Protein AF-A0A076HCC0-F1 (afdb_monomer_lite)

Secondary structure (DSSP, 8-state):
----THHHHHHHTTT-----TTS--PPPTT------S--GGGS-HHHHHHHHHH-HHHHHHSHHHHHHHHTT-TT--

Sequence (77 aa):
MNLSFPTIVLMLLACSSPVKADGISFRPDDAMVACRAILPQCFTRADWAELCRTDPSLLEAHPEACRLAMQADPENP

Structure (mmCIF, N/CA/C/O backbone):
data_AF-A0A076HCC0-F1
#
_entry.id   AF-A0A076HCC0-F1
#
loop_
_atom_site.group_PDB
_atom_site.id
_atom_site.type_symbol
_atom_site.label_atom_id
_atom_site.label_alt_id
_atom_site.label_comp_id
_atom_site.label_asym_id
_atom_site.label_entity_id
_atom_site.label_seq_id
_atom_site.pdbx_PDB_ins_code
_atom_site.Cartn_x
_atom_site.Cartn_y
_atom_site.Cartn_z
_atom_site.occupancy
_atom_site.B_iso_or_equiv
_atom_site.auth_seq_id
_atom_site.auth_comp_id
_atom_site.auth_asym_id
_atom_site.auth_atom_id
_atom_site.pdbx_PDB_model_num
ATOM 1 N N . MET A 1 1 ? -37.139 -32.227 19.832 1.00 38.91 1 MET A N 1
ATOM 2 C CA . MET A 1 1 ? -36.710 -30.813 19.838 1.00 38.91 1 MET A CA 1
ATOM 3 C C . MET A 1 1 ? -36.704 -30.306 18.406 1.00 38.91 1 MET A C 1
ATOM 5 O O . MET A 1 1 ? -36.006 -30.876 17.582 1.00 38.91 1 MET A O 1
ATOM 9 N N . ASN A 1 2 ? -37.551 -29.326 18.096 1.00 47.97 2 ASN A N 1
ATOM 10 C CA . ASN A 1 2 ? -37.761 -28.795 16.750 1.00 47.97 2 ASN A CA 1
ATOM 11 C C . ASN A 1 2 ? -36.949 -27.495 16.633 1.00 47.97 2 ASN A C 1
ATOM 13 O O . ASN A 1 2 ? -37.380 -26.453 17.120 1.00 47.97 2 ASN A O 1
ATOM 17 N N . LEU A 1 3 ? -35.726 -27.575 16.105 1.00 51.91 3 LEU A N 1
ATOM 18 C CA . LEU A 1 3 ? -34.906 -26.395 15.836 1.00 51.91 3 LEU A CA 1
ATOM 19 C C . LEU A 1 3 ? -35.200 -25.945 14.412 1.00 51.91 3 LEU A C 1
ATOM 21 O O . LEU A 1 3 ? -34.721 -26.516 13.437 1.00 51.91 3 LEU A O 1
ATOM 25 N N . SER A 1 4 ? -36.063 -24.937 14.340 1.00 52.25 4 SER A N 1
ATOM 26 C CA . SER A 1 4 ? -36.380 -24.185 13.139 1.00 52.25 4 SER A CA 1
ATOM 27 C C . SER A 1 4 ? -35.069 -23.763 12.462 1.00 52.25 4 SER A C 1
ATOM 29 O O . SER A 1 4 ? -34.267 -23.022 13.032 1.00 52.25 4 SER A O 1
ATOM 31 N N . PHE A 1 5 ? -34.861 -24.230 11.233 1.00 55.31 5 PHE A N 1
ATOM 32 C CA . PHE A 1 5 ? -33.695 -23.932 10.402 1.00 55.31 5 PHE A CA 1
ATOM 33 C C . PHE A 1 5 ? -33.563 -22.478 9.867 1.00 55.31 5 PHE A C 1
ATOM 35 O O . PHE A 1 5 ? -32.489 -22.187 9.338 1.00 55.31 5 PHE A O 1
ATOM 42 N N . PRO A 1 6 ? -34.527 -21.524 9.967 1.00 54.56 6 PRO A N 1
ATOM 43 C CA . PRO A 1 6 ? -34.361 -20.232 9.298 1.00 54.56 6 PRO A CA 1
ATOM 44 C C . PRO A 1 6 ? -33.478 -19.248 10.082 1.00 54.56 6 PRO A C 1
ATOM 46 O O . PRO A 1 6 ? -33.033 -18.253 9.519 1.00 54.56 6 PRO A O 1
ATOM 49 N N . THR A 1 7 ? -33.183 -19.507 11.361 1.00 54.03 7 THR A N 1
ATOM 50 C CA . THR A 1 7 ? -32.443 -18.552 12.207 1.00 54.03 7 THR A CA 1
ATOM 51 C C . THR A 1 7 ? -30.933 -18.574 11.959 1.00 54.03 7 THR A C 1
ATOM 53 O O . THR A 1 7 ? -30.273 -17.549 12.106 1.00 54.03 7 THR A O 1
ATOM 56 N N . ILE A 1 8 ? -30.371 -19.717 11.546 1.00 55.91 8 ILE A N 1
ATOM 57 C CA . ILE A 1 8 ? -28.922 -19.852 11.301 1.00 55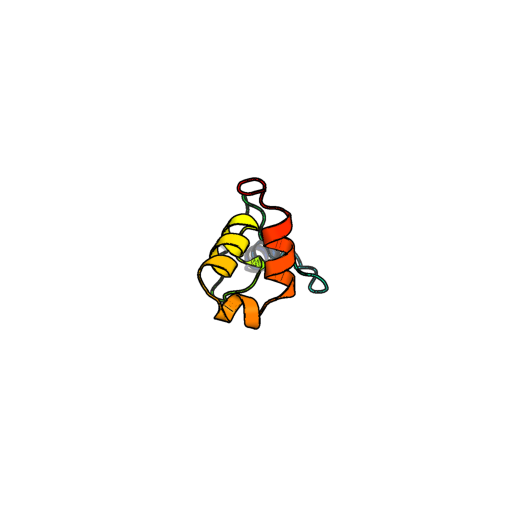.91 8 ILE A CA 1
ATOM 58 C C . ILE A 1 8 ? -28.512 -19.086 10.034 1.00 55.91 8 ILE A C 1
ATOM 60 O O . ILE A 1 8 ? -27.446 -18.476 9.992 1.00 55.91 8 ILE A O 1
ATOM 64 N N . VAL A 1 9 ? -29.386 -19.051 9.023 1.00 56.34 9 VAL A N 1
ATOM 65 C CA . VAL A 1 9 ? -29.116 -18.358 7.755 1.00 56.34 9 VAL A CA 1
ATOM 66 C C . VAL A 1 9 ? -29.036 -16.841 7.953 1.00 56.34 9 VAL A C 1
ATOM 68 O O . VAL A 1 9 ? -28.209 -16.194 7.318 1.00 56.34 9 VAL A O 1
ATOM 71 N N . LEU A 1 10 ? -29.814 -16.268 8.879 1.00 53.25 10 LEU A N 1
ATOM 72 C CA . LEU A 1 10 ? -29.804 -14.822 9.121 1.00 53.25 10 LEU A CA 1
ATOM 73 C C . LEU A 1 10 ? -28.500 -14.311 9.757 1.00 53.25 10 LEU A C 1
ATOM 75 O O . LEU A 1 10 ? -28.112 -13.177 9.491 1.00 53.25 10 LEU A O 1
ATOM 79 N N . MET A 1 11 ? -27.804 -15.122 10.567 1.00 54.38 11 MET A N 1
ATOM 80 C CA . MET A 1 11 ? -26.545 -14.688 11.195 1.00 54.38 11 MET A CA 1
ATOM 81 C C . MET A 1 11 ? -25.368 -14.651 10.211 1.00 54.38 11 MET A C 1
ATOM 83 O O . MET A 1 11 ? -24.462 -13.839 10.378 1.00 54.38 11 MET A O 1
ATOM 87 N N . LEU A 1 12 ? -25.386 -15.479 9.162 1.00 54.22 12 LEU A N 1
ATOM 88 C CA . LEU A 1 12 ? -24.296 -15.551 8.180 1.00 54.22 12 LEU A CA 1
ATOM 89 C C . LEU A 1 12 ? -24.222 -14.316 7.266 1.00 54.22 12 LEU A C 1
ATOM 91 O O . LEU A 1 12 ? -23.161 -14.038 6.714 1.00 54.22 12 LEU A O 1
ATOM 95 N N . LEU A 1 13 ? -25.310 -13.548 7.135 1.00 50.56 13 LEU A N 1
ATOM 96 C CA . LEU A 1 13 ? -25.335 -12.324 6.324 1.00 50.56 13 LEU A CA 1
ATOM 97 C C . LEU A 1 13 ? -24.840 -11.068 7.064 1.00 50.56 13 LEU A C 1
ATOM 99 O O . LEU A 1 13 ? -24.612 -10.045 6.424 1.00 50.56 13 LEU A O 1
ATOM 103 N N . ALA A 1 14 ? -24.643 -11.117 8.385 1.00 50.16 14 ALA A N 1
ATOM 104 C CA . ALA A 1 14 ? -24.276 -9.932 9.169 1.00 50.16 14 ALA A CA 1
ATOM 105 C C . ALA A 1 14 ? -22.787 -9.537 9.065 1.00 50.16 14 ALA A C 1
ATOM 107 O O . ALA A 1 14 ? -22.424 -8.439 9.475 1.00 50.16 14 ALA A O 1
ATOM 108 N N . CYS A 1 15 ? -21.925 -10.392 8.501 1.00 51.34 15 CYS A N 1
ATOM 109 C CA . CYS A 1 15 ? -20.491 -10.105 8.335 1.00 51.34 15 CYS A CA 1
ATOM 110 C C . CYS A 1 15 ? -20.094 -9.731 6.900 1.00 51.34 15 CYS A C 1
ATOM 112 O O . CYS A 1 15 ? -18.915 -9.532 6.617 1.00 51.34 15 CYS A O 1
ATOM 114 N N . SER A 1 16 ? -21.051 -9.636 5.976 1.00 51.94 16 SER A N 1
ATOM 115 C CA . SER A 1 16 ? -20.787 -9.244 4.591 1.00 51.94 16 SER A CA 1
ATOM 116 C C . SER A 1 16 ? -20.972 -7.738 4.433 1.00 51.94 16 SER A C 1
ATOM 118 O O . SER A 1 16 ? -21.940 -7.287 3.825 1.00 51.94 16 SER A O 1
ATOM 120 N N . SER A 1 17 ? -20.062 -6.942 5.003 1.00 54.00 17 SER A N 1
ATOM 121 C CA . SER A 1 17 ? -20.002 -5.513 4.682 1.00 54.00 17 SER A CA 1
ATOM 122 C C . SER A 1 17 ? -19.895 -5.372 3.159 1.00 54.00 17 SER A C 1
ATOM 124 O O . SER A 1 17 ? -18.973 -5.952 2.577 1.00 54.00 17 SER A O 1
ATOM 126 N N . PRO A 1 18 ? -20.812 -4.652 2.485 1.00 46.91 18 PRO A N 1
ATOM 127 C CA . PRO A 1 18 ? -20.684 -4.412 1.060 1.00 46.91 18 PRO A CA 1
ATOM 128 C C . PRO A 1 18 ? -19.418 -3.581 0.850 1.00 46.91 18 PRO A C 1
ATOM 130 O O . PRO A 1 18 ? -19.380 -2.392 1.169 1.00 46.91 18 PRO A O 1
ATOM 133 N N . VAL A 1 19 ? -18.356 -4.219 0.352 1.00 55.00 19 VAL A N 1
ATOM 134 C CA . VAL A 1 19 ? -17.178 -3.502 -0.125 1.00 55.00 19 VAL A CA 1
ATOM 135 C C . VAL A 1 19 ? -17.656 -2.615 -1.268 1.00 55.00 19 VAL A C 1
ATOM 137 O O . VAL A 1 19 ? -18.143 -3.089 -2.294 1.00 55.00 19 VAL A O 1
ATOM 140 N N . LYS A 1 20 ? -17.626 -1.302 -1.045 1.00 47.53 20 LYS A N 1
ATOM 141 C CA . LYS A 1 20 ? -18.000 -0.311 -2.048 1.00 47.53 20 LYS A CA 1
ATOM 142 C C . LYS A 1 20 ? -16.932 -0.366 -3.143 1.00 47.53 20 LYS A C 1
ATOM 144 O O . LYS A 1 20 ? -15.880 0.249 -3.016 1.00 47.53 20 LYS A O 1
ATOM 149 N N . ALA A 1 21 ? -17.185 -1.168 -4.171 1.00 52.41 21 ALA A N 1
ATOM 150 C CA . ALA A 1 21 ? -16.239 -1.534 -5.225 1.00 52.41 21 ALA A CA 1
ATOM 151 C C . ALA A 1 21 ? -16.039 -0.434 -6.287 1.00 52.41 21 ALA A C 1
ATOM 153 O O . ALA A 1 21 ? -15.910 -0.740 -7.466 1.00 52.41 21 ALA A O 1
ATOM 154 N N . ASP A 1 22 ? -16.020 0.836 -5.876 1.00 57.44 22 ASP A N 1
ATOM 155 C CA . ASP A 1 22 ? -15.822 1.977 -6.787 1.00 57.44 22 ASP A CA 1
ATOM 156 C C . ASP A 1 22 ? -14.513 2.741 -6.504 1.00 57.44 22 ASP A C 1
ATOM 158 O O . ASP A 1 22 ? -14.229 3.771 -7.103 1.00 57.44 22 ASP A O 1
ATOM 162 N N . GLY A 1 23 ? -13.679 2.240 -5.587 1.00 72.56 23 GLY A N 1
ATOM 163 C CA . GLY A 1 23 ? -12.388 2.844 -5.267 1.00 72.56 23 GLY A CA 1
ATOM 164 C C . GLY A 1 23 ? -11.427 1.868 -4.598 1.00 72.56 23 GLY A C 1
ATOM 165 O O . GLY A 1 23 ? -11.838 0.852 -4.037 1.00 72.56 23 GLY A O 1
ATOM 166 N N . ILE A 1 24 ? -10.131 2.185 -4.656 1.00 84.94 24 ILE A N 1
ATOM 167 C CA . ILE A 1 24 ? -9.097 1.437 -3.935 1.00 84.94 24 ILE A CA 1
ATOM 168 C C . ILE A 1 24 ? -9.335 1.626 -2.441 1.00 84.94 24 ILE A C 1
ATOM 170 O O . ILE A 1 24 ? -9.300 2.742 -1.920 1.00 84.94 24 ILE A O 1
ATOM 174 N N . SER A 1 25 ? -9.582 0.517 -1.758 1.00 86.19 25 SER A N 1
ATOM 175 C CA . SER A 1 25 ? -9.770 0.469 -0.317 1.00 86.19 25 SER A CA 1
ATOM 176 C C . SER A 1 25 ? -8.798 -0.544 0.261 1.00 86.19 25 SER A C 1
ATOM 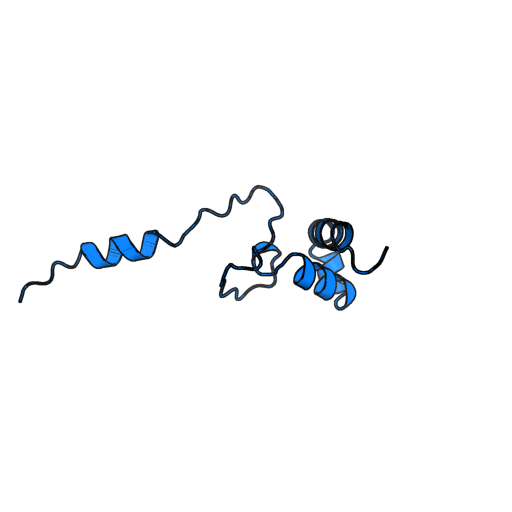178 O O . SER A 1 25 ? -8.588 -1.602 -0.328 1.00 86.19 25 SER A O 1
ATOM 180 N N . PHE A 1 26 ? -8.201 -0.196 1.394 1.00 89.12 26 PHE A N 1
ATOM 181 C CA . PHE A 1 26 ? -7.310 -1.073 2.141 1.00 89.12 26 PHE A CA 1
ATOM 182 C C . PHE A 1 26 ? -8.062 -1.662 3.322 1.00 89.12 26 PHE A C 1
ATOM 184 O O . PHE A 1 26 ? -9.019 -1.066 3.828 1.00 89.12 26 PHE A O 1
ATOM 191 N N . ARG A 1 27 ? -7.607 -2.823 3.777 1.00 88.94 27 ARG A N 1
ATOM 192 C CA . ARG A 1 27 ? -8.114 -3.421 5.002 1.00 88.94 27 ARG A CA 1
ATOM 193 C C . ARG A 1 27 ? -7.790 -2.499 6.190 1.00 88.94 27 ARG A C 1
ATOM 195 O O . ARG A 1 27 ? -6.647 -2.054 6.300 1.00 88.94 27 ARG A O 1
ATOM 202 N N . PRO A 1 28 ? -8.748 -2.231 7.088 1.00 84.50 28 PRO A N 1
ATOM 203 C CA . PRO A 1 28 ? -8.448 -1.656 8.396 1.00 84.50 28 PRO A CA 1
ATOM 204 C C . PRO A 1 28 ? -7.503 -2.566 9.194 1.00 84.50 28 PRO A C 1
ATOM 206 O O . PRO A 1 28 ? -7.541 -3.791 9.038 1.00 84.50 28 PRO A O 1
ATOM 209 N N . ASP A 1 29 ? -6.679 -1.991 10.065 1.00 81.31 29 ASP A N 1
ATOM 210 C CA . ASP A 1 29 ? -5.708 -2.744 10.871 1.00 81.31 29 ASP A CA 1
ATOM 211 C C . ASP A 1 29 ? -6.365 -3.749 11.835 1.00 81.31 29 ASP A C 1
ATOM 213 O O . ASP A 1 29 ? -5.814 -4.817 12.096 1.00 81.31 29 ASP A O 1
ATOM 217 N N . ASP A 1 30 ? -7.573 -3.449 12.316 1.00 79.62 30 ASP A N 1
ATOM 218 C CA . ASP A 1 30 ? -8.355 -4.265 13.251 1.00 79.62 30 ASP A CA 1
ATOM 219 C C . ASP A 1 30 ? -9.272 -5.296 12.567 1.00 79.62 30 ASP A C 1
ATOM 221 O O . ASP A 1 30 ? -9.918 -6.110 13.235 1.00 79.62 30 ASP A O 1
ATOM 225 N N . ALA A 1 31 ? -9.325 -5.309 11.233 1.00 76.75 31 ALA A N 1
ATOM 226 C CA . ALA A 1 31 ? -10.177 -6.228 10.493 1.00 76.75 31 ALA A CA 1
ATOM 227 C C . ALA A 1 31 ? -9.465 -7.560 10.201 1.00 76.75 31 ALA A C 1
ATOM 229 O O . ALA A 1 31 ? -8.452 -7.621 9.503 1.00 76.75 31 ALA A O 1
ATOM 230 N N . MET A 1 32 ? -10.057 -8.664 10.663 1.00 68.88 32 MET A N 1
ATOM 231 C CA . MET A 1 32 ? -9.631 -10.016 10.295 1.00 68.88 32 MET A CA 1
ATOM 232 C C . MET A 1 32 ? -10.305 -10.446 8.989 1.00 68.88 32 MET A C 1
ATOM 234 O O . MET A 1 32 ? -11.475 -10.826 8.978 1.00 68.88 32 MET A O 1
ATOM 238 N N . VAL A 1 33 ? -9.559 -10.413 7.883 1.00 69.69 33 VAL A N 1
ATOM 239 C CA . VAL A 1 33 ? -10.049 -10.847 6.565 1.00 69.69 33 VAL A CA 1
ATOM 240 C C . VAL A 1 33 ? -9.219 -12.027 6.066 1.00 69.69 33 VAL A C 1
ATOM 242 O O . VAL A 1 33 ? -8.016 -11.909 5.852 1.00 69.69 33 VAL A O 1
ATOM 245 N N . ALA A 1 34 ? -9.868 -13.170 5.840 1.00 68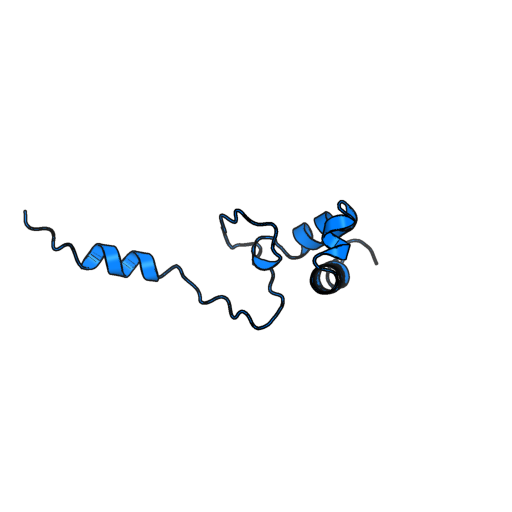.25 34 ALA A N 1
ATOM 246 C CA . ALA A 1 34 ? -9.253 -14.325 5.191 1.00 68.25 34 ALA A CA 1
ATOM 247 C C . ALA A 1 34 ? -9.314 -14.158 3.664 1.00 68.25 34 ALA A C 1
ATOM 249 O O . ALA A 1 34 ? -10.201 -14.693 2.997 1.00 68.25 34 ALA A O 1
ATOM 250 N N . CYS A 1 35 ? -8.386 -13.388 3.103 1.00 75.81 35 CYS A N 1
ATOM 251 C CA . CYS A 1 35 ? -8.272 -13.245 1.656 1.00 75.81 35 CYS A CA 1
ATOM 252 C C . CYS A 1 35 ? -7.406 -14.342 1.034 1.00 75.81 35 CYS A C 1
ATOM 254 O O . CYS A 1 35 ? -6.351 -14.689 1.553 1.00 75.81 35 CYS A O 1
ATOM 256 N N . ARG A 1 36 ? -7.844 -14.854 -0.122 1.00 68.75 36 ARG A N 1
ATOM 257 C CA . ARG A 1 36 ? -7.079 -15.811 -0.945 1.00 68.75 36 ARG A CA 1
ATOM 258 C C . ARG A 1 36 ? -6.431 -15.182 -2.180 1.00 68.75 36 ARG A C 1
ATOM 260 O O . ARG A 1 36 ? -5.683 -15.860 -2.872 1.00 68.75 36 ARG A O 1
ATOM 267 N N . ALA A 1 37 ? -6.745 -13.923 -2.470 1.00 76.88 37 ALA A N 1
ATOM 268 C CA . ALA A 1 37 ? -6.230 -13.185 -3.616 1.00 76.88 37 ALA A CA 1
ATOM 269 C C . ALA A 1 37 ? -5.359 -12.016 -3.144 1.00 76.88 37 ALA A C 1
ATOM 271 O O . ALA A 1 37 ? -5.635 -11.426 -2.097 1.00 76.88 37 ALA A O 1
ATOM 272 N N . ILE A 1 38 ? -4.339 -11.674 -3.934 1.00 83.25 38 ILE A N 1
ATOM 273 C CA . ILE A 1 38 ? -3.516 -10.486 -3.705 1.00 83.25 38 ILE A CA 1
ATOM 274 C C . ILE A 1 38 ? -4.285 -9.282 -4.255 1.00 83.25 38 ILE A C 1
ATOM 276 O O . ILE A 1 38 ? -4.232 -8.995 -5.444 1.00 83.25 38 ILE A O 1
ATOM 280 N N . LEU A 1 39 ? -5.076 -8.636 -3.398 1.00 87.94 39 LEU A N 1
ATOM 281 C CA . LEU A 1 39 ? -5.865 -7.450 -3.736 1.00 87.94 39 LEU A CA 1
ATOM 282 C C . LEU A 1 39 ? -5.758 -6.407 -2.611 1.00 87.94 39 LEU A C 1
ATOM 284 O O . LEU A 1 39 ? -5.688 -6.810 -1.449 1.00 87.94 39 LEU A O 1
ATOM 288 N N . PRO A 1 40 ? -5.810 -5.094 -2.903 1.00 87.19 40 PRO A N 1
ATOM 289 C CA . PRO A 1 40 ? -5.583 -4.045 -1.901 1.00 87.19 40 PRO A CA 1
ATOM 290 C C . PRO A 1 40 ? -6.457 -4.164 -0.645 1.00 87.19 40 PRO A C 1
ATOM 292 O O . PRO A 1 40 ? -5.972 -3.991 0.469 1.00 87.19 40 PRO A O 1
ATOM 295 N N . GLN A 1 41 ? -7.726 -4.554 -0.795 1.00 87.81 41 GLN A N 1
ATOM 296 C CA . GLN A 1 41 ? -8.684 -4.689 0.313 1.00 87.81 41 GLN A CA 1
ATOM 297 C C . GLN A 1 41 ? -8.356 -5.809 1.309 1.00 87.81 41 GLN A C 1
ATOM 299 O O . GLN A 1 41 ? -9.007 -5.939 2.343 1.00 87.81 41 GLN A O 1
ATOM 304 N N . CYS A 1 42 ? -7.385 -6.653 0.975 1.00 87.88 42 CYS A N 1
ATOM 305 C CA . CYS A 1 42 ? -6.973 -7.789 1.783 1.00 87.88 42 CYS A CA 1
ATOM 306 C C . CYS A 1 42 ? -5.816 -7.465 2.723 1.00 87.88 42 CYS A C 1
ATOM 308 O O . CYS A 1 42 ? -5.581 -8.205 3.680 1.00 87.88 42 CYS A O 1
ATOM 310 N N . PHE A 1 43 ? -5.118 -6.367 2.461 1.00 89.88 43 PHE A N 1
ATOM 311 C CA . PHE A 1 43 ? -3.925 -5.951 3.178 1.00 89.88 43 PHE A CA 1
ATOM 312 C C . PHE A 1 43 ? -4.189 -4.634 3.884 1.00 89.88 43 PHE A C 1
ATOM 314 O O . PHE A 1 43 ? -4.998 -3.823 3.422 1.0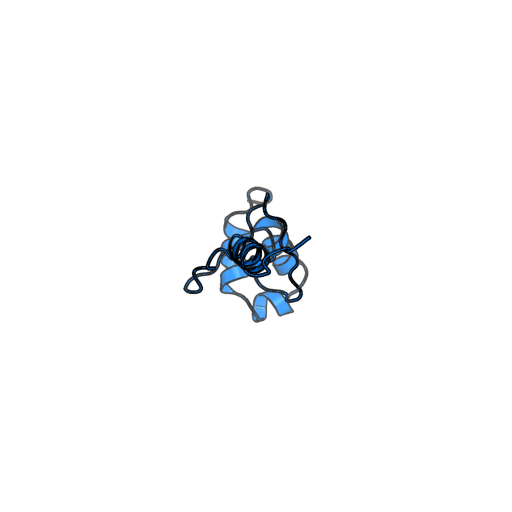0 89.88 43 PHE A O 1
ATOM 321 N N . THR A 1 44 ? -3.497 -4.417 5.002 1.00 91.00 44 THR A N 1
ATOM 322 C CA . THR A 1 44 ? -3.419 -3.066 5.552 1.00 91.00 44 THR A CA 1
ATOM 323 C C . THR A 1 44 ? -2.724 -2.167 4.539 1.00 91.00 44 THR A C 1
ATOM 325 O O . THR A 1 44 ? -2.042 -2.628 3.616 1.00 91.00 44 THR A O 1
ATOM 328 N N . ARG A 1 45 ? -2.891 -0.857 4.697 1.00 91.44 45 ARG A N 1
ATOM 329 C CA . ARG A 1 45 ? -2.204 0.083 3.817 1.00 91.44 45 ARG A CA 1
ATOM 330 C C . ARG A 1 45 ? -0.678 -0.074 3.908 1.00 91.44 45 ARG A C 1
ATOM 332 O O . ARG A 1 45 ? -0.022 -0.040 2.872 1.00 91.44 45 ARG A O 1
ATOM 339 N N . ALA A 1 46 ? -0.145 -0.267 5.115 1.00 91.62 46 ALA A N 1
ATOM 340 C CA . ALA A 1 46 ? 1.287 -0.443 5.353 1.00 91.62 46 ALA A CA 1
ATOM 341 C C . ALA A 1 46 ? 1.812 -1.741 4.721 1.00 91.62 46 ALA A C 1
ATOM 343 O O . ALA A 1 46 ? 2.779 -1.706 3.964 1.00 91.62 46 ALA A O 1
ATOM 344 N N . ASP A 1 47 ? 1.114 -2.862 4.931 1.00 91.12 47 ASP A N 1
ATOM 345 C CA . ASP A 1 47 ? 1.504 -4.147 4.338 1.00 91.12 47 ASP A CA 1
ATOM 346 C C . ASP A 1 47 ? 1.467 -4.091 2.804 1.00 91.12 47 ASP A C 1
ATOM 348 O O . ASP A 1 47 ? 2.335 -4.648 2.132 1.00 91.12 47 ASP A O 1
ATOM 352 N N . TRP A 1 48 ? 0.472 -3.399 2.231 1.00 93.19 48 TRP A N 1
ATOM 353 C CA . TRP A 1 48 ? 0.391 -3.211 0.783 1.00 93.19 48 TRP A CA 1
ATOM 354 C C . TRP A 1 48 ? 1.537 -2.342 0.256 1.00 93.19 48 TRP A C 1
ATOM 356 O O . TRP A 1 48 ? 2.110 -2.662 -0.783 1.00 93.19 48 TRP A O 1
ATOM 366 N N . ALA A 1 49 ? 1.897 -1.265 0.966 1.00 93.56 49 ALA A N 1
ATOM 367 C CA . ALA A 1 49 ? 3.036 -0.422 0.604 1.00 93.56 49 ALA A CA 1
ATOM 368 C C . ALA A 1 49 ? 4.342 -1.227 0.591 1.00 93.56 49 ALA A C 1
ATOM 370 O O . ALA A 1 49 ? 5.111 -1.128 -0.364 1.00 93.56 49 ALA A O 1
ATOM 371 N N . GLU A 1 50 ? 4.558 -2.068 1.603 1.00 93.25 50 GLU A N 1
ATOM 372 C CA . GLU A 1 50 ? 5.744 -2.916 1.689 1.00 93.25 50 GLU A CA 1
ATOM 373 C C . GLU A 1 50 ? 5.792 -3.970 0.578 1.00 93.25 50 GLU A C 1
ATOM 375 O O . GLU A 1 50 ? 6.829 -4.176 -0.061 1.00 93.25 50 GLU A O 1
ATOM 380 N N . LEU A 1 51 ? 4.647 -4.584 0.270 1.00 91.94 51 LEU A N 1
ATOM 381 C CA . LEU A 1 51 ? 4.556 -5.550 -0.819 1.00 91.94 51 LEU A CA 1
ATOM 382 C C . LEU A 1 51 ? 4.861 -4.895 -2.176 1.00 91.94 51 LEU A C 1
ATOM 384 O O . LEU A 1 51 ? 5.588 -5.472 -2.979 1.00 91.94 51 LEU A O 1
ATOM 388 N N . CYS A 1 52 ? 4.395 -3.663 -2.400 1.00 93.69 52 CYS A N 1
ATOM 389 C CA . CYS A 1 52 ? 4.720 -2.891 -3.602 1.00 93.69 52 CYS A CA 1
ATOM 390 C C . CYS A 1 52 ? 6.213 -2.545 -3.731 1.00 93.69 52 CYS A C 1
ATOM 392 O O . CYS A 1 52 ? 6.700 -2.405 -4.852 1.00 93.69 52 CYS A O 1
ATOM 394 N N . ARG A 1 53 ? 6.948 -2.392 -2.618 1.00 92.88 53 ARG A N 1
ATOM 395 C CA . ARG A 1 53 ? 8.409 -2.174 -2.646 1.00 92.88 53 ARG A CA 1
ATOM 396 C C . ARG A 1 53 ? 9.171 -3.452 -2.967 1.00 92.88 53 ARG A C 1
ATOM 398 O O . ARG A 1 53 ? 10.195 -3.400 -3.644 1.00 92.88 53 ARG A O 1
ATOM 405 N N . THR A 1 54 ? 8.678 -4.578 -2.460 1.00 93.06 54 THR A N 1
ATOM 406 C CA . THR A 1 54 ? 9.369 -5.868 -2.547 1.00 93.06 54 THR A CA 1
ATOM 407 C C . THR A 1 54 ? 9.068 -6.614 -3.850 1.00 93.06 54 THR A C 1
ATOM 409 O O . THR A 1 54 ? 9.939 -7.321 -4.355 1.00 93.06 54 THR A O 1
ATOM 412 N N . ASP A 1 55 ? 7.869 -6.450 -4.419 1.00 92.44 55 ASP A N 1
ATOM 413 C CA . ASP A 1 55 ? 7.434 -7.137 -5.639 1.00 92.44 55 ASP A CA 1
ATOM 414 C C . ASP A 1 55 ? 7.103 -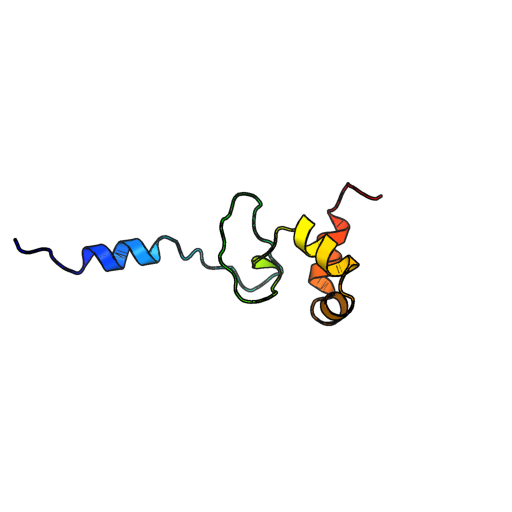6.145 -6.778 1.00 92.44 55 ASP A C 1
ATOM 416 O O . ASP A 1 55 ? 6.002 -5.582 -6.825 1.00 92.44 55 ASP A O 1
ATOM 420 N N . PRO A 1 56 ? 8.017 -5.958 -7.753 1.00 90.62 56 PRO A N 1
ATOM 421 C CA . PRO A 1 56 ? 7.785 -5.097 -8.913 1.00 90.62 56 PRO A CA 1
ATOM 422 C C . PRO A 1 56 ? 6.578 -5.508 -9.763 1.00 90.62 56 PRO A C 1
ATOM 424 O O . PRO A 1 56 ? 5.936 -4.647 -10.362 1.00 90.62 56 PRO A O 1
ATOM 427 N N . SER A 1 57 ? 6.231 -6.800 -9.801 1.00 92.12 57 SER A N 1
ATOM 428 C CA . SER A 1 57 ? 5.079 -7.271 -10.581 1.00 92.12 57 SER A CA 1
ATOM 429 C C . SER A 1 57 ? 3.757 -6.773 -9.993 1.00 92.12 57 SER A C 1
ATOM 431 O O . SER A 1 57 ? 2.796 -6.517 -10.722 1.00 92.12 57 SER A O 1
ATOM 433 N N . LEU A 1 58 ? 3.721 -6.545 -8.675 1.00 91.25 58 LEU A N 1
ATOM 434 C CA . LEU A 1 58 ? 2.564 -5.964 -8.013 1.00 91.25 58 LEU A CA 1
ATOM 435 C C . LEU A 1 58 ? 2.412 -4.477 -8.332 1.00 91.25 58 LEU A C 1
ATOM 437 O O . LEU A 1 58 ? 1.290 -3.998 -8.505 1.00 91.25 58 LEU A O 1
ATOM 441 N N . LEU A 1 59 ? 3.531 -3.760 -8.454 1.00 91.06 59 LEU A N 1
ATOM 442 C CA . LEU A 1 59 ? 3.536 -2.363 -8.881 1.00 91.06 59 LEU A CA 1
ATOM 443 C C . LEU A 1 59 ? 2.976 -2.215 -10.302 1.00 91.06 59 LEU A C 1
ATOM 445 O O . LEU A 1 59 ? 2.209 -1.290 -10.561 1.00 91.06 59 LEU A O 1
ATOM 449 N N . GLU A 1 60 ? 3.309 -3.141 -11.202 1.00 91.31 60 GLU A N 1
ATOM 450 C CA . GLU A 1 60 ? 2.765 -3.176 -12.565 1.00 91.31 60 GLU A CA 1
ATOM 451 C C . GLU A 1 60 ? 1.275 -3.549 -12.590 1.00 91.31 60 GLU A C 1
ATOM 453 O O . GLU A 1 60 ? 0.496 -2.946 -13.330 1.00 91.31 60 GLU A O 1
ATOM 458 N N . ALA A 1 61 ? 0.858 -4.515 -11.765 1.00 90.88 61 ALA A N 1
ATOM 459 C CA . ALA A 1 61 ? -0.527 -4.981 -11.708 1.00 90.88 61 ALA A CA 1
ATOM 460 C C . ALA A 1 61 ? -1.478 -3.988 -11.012 1.00 90.88 61 ALA A C 1
ATOM 462 O O . ALA A 1 61 ? -2.654 -3.888 -11.374 1.00 90.88 61 ALA A O 1
ATOM 463 N N . HIS A 1 62 ? -0.986 -3.249 -10.013 1.00 93.25 62 HIS A N 1
ATOM 464 C CA . HIS A 1 62 ? -1.782 -2.354 -9.170 1.00 93.25 62 HIS A CA 1
ATOM 465 C C . HIS A 1 62 ? -1.095 -0.997 -8.912 1.00 93.25 62 HIS A C 1
ATOM 467 O O . HIS A 1 62 ? -0.947 -0.587 -7.752 1.00 93.25 62 HIS A O 1
ATOM 473 N N . PRO A 1 63 ? -0.736 -0.239 -9.966 1.00 93.00 63 PRO A N 1
ATOM 474 C CA . PRO A 1 63 ? 0.099 0.958 -9.842 1.00 93.00 63 PRO A CA 1
ATOM 475 C C . PRO A 1 63 ? -0.536 2.036 -8.961 1.00 93.00 63 PRO A C 1
ATOM 477 O O . PRO A 1 63 ? 0.122 2.629 -8.106 1.00 93.00 63 PRO A O 1
ATOM 480 N N . GLU A 1 64 ? -1.842 2.255 -9.110 1.00 93.19 64 GLU A N 1
ATOM 481 C CA . GLU A 1 64 ? -2.556 3.276 -8.345 1.00 93.19 64 GLU A CA 1
ATOM 482 C C . GLU A 1 64 ? -2.703 2.897 -6.863 1.00 93.19 64 GLU A C 1
ATOM 484 O O . GLU A 1 64 ? -2.587 3.753 -5.985 1.00 93.19 64 GLU A O 1
ATOM 489 N N . ALA A 1 65 ? -2.891 1.609 -6.555 1.00 92.94 65 ALA A N 1
ATOM 490 C CA . ALA A 1 65 ? -2.980 1.154 -5.170 1.00 92.94 65 ALA A CA 1
ATOM 491 C C . ALA A 1 65 ? -1.627 1.262 -4.464 1.00 92.94 65 ALA A C 1
ATOM 493 O O . ALA A 1 65 ? -1.566 1.732 -3.329 1.00 92.94 65 ALA A O 1
ATOM 494 N N . CYS A 1 66 ? -0.542 0.913 -5.156 1.00 94.12 66 CYS A N 1
ATOM 495 C CA . CYS A 1 66 ? 0.808 1.112 -4.647 1.00 94.12 66 CYS A CA 1
ATOM 496 C C . CYS A 1 66 ? 1.114 2.592 -4.397 1.00 94.12 66 CYS A C 1
ATOM 498 O O . CYS A 1 66 ? 1.607 2.944 -3.325 1.00 94.12 66 CYS A O 1
ATOM 500 N N . ARG A 1 67 ? 0.750 3.481 -5.331 1.00 93.56 67 ARG A N 1
ATOM 501 C CA . ARG A 1 67 ? 0.920 4.931 -5.162 1.00 93.56 67 ARG A CA 1
ATOM 502 C C . ARG A 1 67 ? 0.201 5.447 -3.912 1.00 93.56 67 ARG A C 1
ATOM 504 O O . ARG A 1 67 ? 0.799 6.168 -3.118 1.00 93.56 67 ARG A O 1
ATOM 511 N N . LEU A 1 68 ? -1.066 5.075 -3.724 1.00 92.81 68 LEU A N 1
ATOM 512 C CA . LEU A 1 68 ? -1.869 5.504 -2.571 1.00 92.81 68 LEU A CA 1
ATOM 513 C C . LEU A 1 68 ? -1.373 4.931 -1.237 1.00 92.81 68 LEU A C 1
ATOM 515 O O . LEU A 1 68 ? -1.512 5.585 -0.200 1.00 92.81 68 LEU A O 1
ATOM 519 N N . ALA A 1 69 ? -0.830 3.714 -1.258 1.00 92.75 69 ALA A N 1
ATOM 520 C CA . ALA A 1 69 ? -0.283 3.071 -0.074 1.00 92.75 69 ALA A CA 1
ATOM 521 C C . ALA A 1 69 ? 1.028 3.737 0.366 1.00 92.75 69 ALA A C 1
ATOM 523 O O . ALA A 1 69 ? 1.139 4.153 1.516 1.00 92.75 69 ALA A O 1
ATOM 524 N N . MET A 1 70 ? 1.966 3.935 -0.566 1.00 90.62 70 MET A N 1
ATOM 525 C CA . MET A 1 70 ? 3.279 4.523 -0.276 1.00 90.62 70 MET A CA 1
ATOM 526 C C . MET 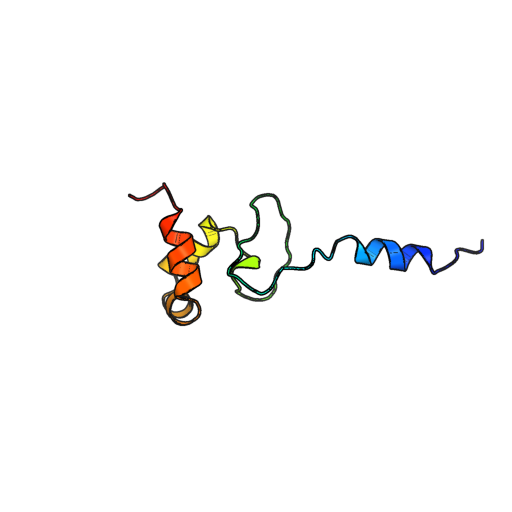A 1 70 ? 3.210 6.005 0.123 1.00 90.62 70 MET A C 1
ATOM 528 O O . MET A 1 70 ? 4.028 6.454 0.911 1.00 90.62 70 MET A O 1
ATOM 532 N N . GLN A 1 71 ? 2.230 6.770 -0.371 1.00 87.31 71 GLN A N 1
ATOM 533 C CA . GLN A 1 71 ? 2.062 8.188 -0.005 1.00 87.31 71 GLN A CA 1
ATOM 534 C C . GLN A 1 71 ? 1.644 8.423 1.450 1.00 87.31 71 GLN A C 1
ATOM 536 O O . GLN A 1 71 ? 1.742 9.546 1.939 1.00 87.31 71 GLN A O 1
ATOM 541 N N . ALA A 1 72 ? 1.108 7.403 2.113 1.00 70.69 72 ALA A N 1
ATOM 542 C CA . ALA A 1 72 ? 0.592 7.514 3.471 1.00 70.69 72 ALA A CA 1
ATOM 543 C C . ALA A 1 72 ? 1.476 6.802 4.498 1.00 70.69 72 ALA A C 1
ATOM 545 O O . ALA A 1 72 ? 1.063 6.702 5.649 1.00 70.69 72 ALA A O 1
ATOM 546 N N . ASP A 1 73 ? 2.638 6.291 4.086 1.00 63.38 73 ASP A N 1
ATOM 547 C CA . ASP A 1 73 ? 3.605 5.678 4.985 1.00 63.38 73 ASP A CA 1
ATOM 548 C C . ASP A 1 73 ? 4.518 6.769 5.582 1.00 63.38 73 ASP A C 1
ATOM 550 O O . ASP A 1 73 ? 5.291 7.382 4.845 1.00 63.38 73 ASP A O 1
ATOM 554 N N . PRO A 1 74 ? 4.418 7.072 6.890 1.00 55.19 74 PRO A N 1
ATOM 555 C CA . PRO A 1 74 ? 5.258 8.070 7.540 1.00 55.19 74 PRO A CA 1
ATOM 556 C C . PRO A 1 74 ? 6.663 7.552 7.900 1.00 55.19 74 PRO A C 1
ATOM 558 O O . PRO A 1 74 ? 7.452 8.332 8.433 1.00 55.19 74 PRO A O 1
ATOM 561 N N . GLU A 1 75 ? 6.993 6.273 7.659 1.00 57.88 75 GLU A N 1
ATOM 562 C CA . GLU A 1 75 ? 8.264 5.677 8.105 1.00 57.88 75 GLU A CA 1
ATOM 563 C C . GLU A 1 75 ? 9.445 5.913 7.136 1.00 57.88 75 GLU A C 1
ATOM 565 O O . GLU A 1 75 ? 10.584 5.567 7.450 1.00 57.88 75 GLU A O 1
ATOM 570 N N . ASN A 1 76 ? 9.231 6.580 5.995 1.00 49.16 76 ASN A N 1
ATOM 571 C CA . ASN A 1 76 ? 10.324 7.070 5.147 1.00 49.16 76 ASN A CA 1
ATOM 572 C C . ASN A 1 76 ? 9.912 8.341 4.365 1.00 49.16 76 ASN A C 1
ATOM 574 O O . ASN A 1 76 ? 9.213 8.204 3.357 1.00 49.16 76 ASN A O 1
ATOM 578 N N . PRO A 1 77 ? 10.272 9.558 4.831 1.00 46.28 77 PRO A N 1
ATOM 579 C CA . PRO A 1 77 ? 10.019 10.806 4.103 1.00 46.28 77 PRO A CA 1
ATOM 580 C C . PRO A 1 77 ? 10.772 10.908 2.768 1.00 46.28 77 PRO A C 1
ATOM 582 O O . PRO A 1 77 ? 11.882 10.342 2.649 1.00 46.28 77 PRO A O 1
#

pLDDT: mean 74.87, std 17.79, range [38.91, 94.12]

Foldseek 3Di:
DDDDPPPVVVVVPPPCDPPPPPDQDADDPPDDDPDPDPGRPNHHLQRLLVCVVVDVVSCVVPVPSNVVSVVPDPPPD

Radius of gyration: 17.43 Å; chains: 1; bounding box: 48×42×32 Å